Protein AF-A0A2V7KN68-F1 (afdb_monomer_lite)

Secondary structure (DSSP, 8-state):
--PPPPHHHHHHHHHHHHHGGGHHHHHHHHHHHHSSHHHHHHHHHHHHHHHHHHGGGS-TTS-HHHHHHHHHHHHHHHHHHHHHHS-----GGGS-TTTTGGG---------S--

pLDDT: mean 83.08, std 17.88, range [44.34, 98.75]

Radius of gyration: 25.9 Å; chains: 1; bounding box: 58×59×70 Å

Sequence (115 aa):
MTTPQTPVDEKRVSFEREALVHLDVLYRVALRLTGNPSDADDLVQETMLKAYRAWDQYEKGTNAKAWLLTILRHAFINEYRRRTRHPETVDVDAIEPYAVFSEVQDEDPQGAFFD

Foldseek 3Di:
DDDPDDPVRVLVVLCCVQPVVCLVVQLVVLCVLPVDNVSSVVLSVQLSVVCSVCVVVDDPPPDNNVVSVVSSVVSSVVVVVVCVVCPPDPDPVPPDPCVVVVVPPPDPPDPDPDD

Structure (mmCIF, N/CA/C/O backbone):
data_AF-A0A2V7KN68-F1
#
_entry.id   AF-A0A2V7KN68-F1
#
loop_
_atom_site.group_PDB
_atom_site.id
_atom_site.type_symbol
_atom_site.label_atom_id
_atom_site.label_alt_id
_atom_site.label_comp_id
_atom_site.label_asym_id
_atom_site.label_entity_id
_atom_site.label_seq_id
_atom_site.pdbx_PDB_ins_code
_atom_site.Cartn_x
_atom_site.Cartn_y
_atom_site.Cartn_z
_atom_site.occupancy
_atom_site.B_iso_or_equiv
_atom_site.auth_seq_id
_atom_site.auth_comp_id
_atom_site.auth_asym_id
_atom_site.auth_atom_id
_atom_site.pdbx_PDB_model_num
ATOM 1 N N . MET A 1 1 ? -31.114 -7.386 19.425 1.00 44.34 1 MET A N 1
ATOM 2 C CA . MET A 1 1 ? -29.994 -8.211 19.922 1.00 44.34 1 MET A CA 1
ATOM 3 C C . MET A 1 1 ? -28.771 -7.822 19.112 1.00 44.34 1 MET A C 1
ATOM 5 O O . MET A 1 1 ? -28.772 -8.067 17.916 1.00 44.34 1 MET A O 1
ATOM 9 N N . THR A 1 2 ? -27.803 -7.134 19.717 1.00 57.44 2 THR A N 1
ATOM 10 C CA . THR A 1 2 ? -26.529 -6.796 19.064 1.00 57.44 2 THR A CA 1
ATOM 11 C C . THR A 1 2 ? -25.547 -7.901 19.419 1.00 57.44 2 THR A C 1
ATOM 13 O O . THR A 1 2 ? -25.234 -8.078 20.595 1.00 57.44 2 THR A O 1
ATOM 16 N N . THR A 1 3 ? -25.130 -8.697 18.439 1.00 56.56 3 THR A N 1
ATOM 17 C CA . THR A 1 3 ? -24.074 -9.698 18.626 1.00 56.56 3 THR A CA 1
ATOM 18 C C . THR A 1 3 ? -22.787 -8.974 19.036 1.00 56.56 3 THR A C 1
ATOM 20 O O . THR A 1 3 ? -22.465 -7.966 18.405 1.00 56.56 3 THR A O 1
ATOM 23 N N . PRO A 1 4 ? -22.052 -9.422 20.070 1.00 62.12 4 PRO A N 1
ATOM 24 C CA . PRO A 1 4 ? -20.751 -8.844 20.380 1.00 62.12 4 PRO A CA 1
ATOM 25 C C . PRO A 1 4 ? -19.816 -9.080 19.190 1.00 62.12 4 PRO A C 1
ATOM 27 O O . PRO A 1 4 ? -19.563 -10.222 18.806 1.00 62.12 4 PRO A O 1
ATOM 30 N N . GLN A 1 5 ? -19.359 -7.995 18.571 1.00 63.28 5 GLN A N 1
ATOM 31 C CA . GLN A 1 5 ? -18.392 -8.050 17.486 1.00 63.28 5 GLN A CA 1
ATOM 32 C C . GLN A 1 5 ? -17.012 -8.354 18.094 1.00 63.28 5 GLN A C 1
ATOM 34 O O . GLN A 1 5 ? -16.636 -7.771 19.110 1.00 63.28 5 GLN A O 1
ATOM 39 N N . THR A 1 6 ? -16.265 -9.302 17.529 1.00 75.38 6 THR A N 1
ATOM 40 C CA . THR A 1 6 ? -14.939 -9.658 18.064 1.00 75.38 6 THR A CA 1
ATOM 41 C C . THR A 1 6 ? -13.947 -8.535 17.718 1.00 75.38 6 THR A C 1
ATOM 43 O O . THR A 1 6 ? -14.084 -7.950 16.644 1.00 75.38 6 THR A O 1
ATOM 46 N N . PRO A 1 7 ? -12.903 -8.236 18.521 1.00 75.62 7 PRO A N 1
ATOM 47 C CA . PRO A 1 7 ? -11.958 -7.147 18.214 1.00 75.62 7 PRO A CA 1
ATOM 48 C C . PRO A 1 7 ? -11.329 -7.212 16.807 1.00 75.62 7 PRO A C 1
ATOM 50 O O . PRO A 1 7 ? -11.032 -6.188 16.194 1.00 75.62 7 PRO A O 1
ATOM 53 N N . VAL A 1 8 ? -11.166 -8.422 16.259 1.00 77.25 8 VAL A N 1
ATOM 54 C CA . VAL A 1 8 ? -10.692 -8.650 14.882 1.00 77.25 8 VAL A CA 1
ATOM 55 C C . VAL A 1 8 ? -11.662 -8.085 13.841 1.00 77.25 8 VAL A C 1
ATOM 57 O O . VAL A 1 8 ? -11.230 -7.489 12.856 1.00 77.25 8 VAL A O 1
ATOM 60 N N . ASP A 1 9 ? -12.964 -8.233 14.054 1.00 87.19 9 ASP A N 1
ATOM 61 C CA . ASP A 1 9 ? -13.991 -7.757 13.130 1.00 87.19 9 ASP A CA 1
ATOM 62 C C . ASP A 1 9 ? -14.054 -6.222 13.123 1.00 87.19 9 ASP A C 1
ATOM 64 O O . ASP A 1 9 ? -14.170 -5.611 12.064 1.00 87.19 9 ASP A O 1
ATOM 68 N N . GLU A 1 10 ? -13.893 -5.574 14.281 1.00 89.38 10 GLU A N 1
ATOM 69 C CA . GLU A 1 10 ? -13.856 -4.107 14.380 1.00 89.38 10 GLU A CA 1
ATOM 70 C C . GLU A 1 10 ? -12.627 -3.513 13.676 1.00 89.38 10 GLU A C 1
ATOM 72 O O . GLU A 1 10 ? -12.715 -2.498 12.968 1.00 89.38 10 GLU A O 1
ATOM 77 N N . LYS A 1 11 ? -11.468 -4.170 13.830 1.00 91.81 11 LYS A N 1
ATOM 78 C CA . LYS A 1 11 ? -10.242 -3.815 13.108 1.00 91.81 11 LYS A CA 1
ATOM 79 C C . LYS A 1 11 ? -10.473 -3.868 11.600 1.00 91.81 11 LYS A C 1
ATOM 81 O O . LYS A 1 11 ? -10.175 -2.895 10.909 1.00 91.81 11 LYS A O 1
ATOM 86 N N . ARG A 1 12 ? -11.050 -4.968 11.105 1.00 94.50 12 ARG A N 1
ATOM 87 C CA . ARG A 1 12 ? -11.369 -5.158 9.682 1.00 94.50 12 ARG A CA 1
ATOM 88 C C . ARG A 1 12 ? -12.308 -4.086 9.159 1.00 94.50 12 ARG A C 1
ATOM 90 O O . ARG A 1 12 ? -11.952 -3.400 8.210 1.00 94.50 12 ARG A O 1
ATOM 97 N N . VAL A 1 13 ? -13.451 -3.887 9.811 1.00 94.50 13 VAL A N 1
ATOM 98 C CA . VAL A 1 13 ? -14.463 -2.916 9.368 1.00 94.50 13 VAL A CA 1
ATOM 99 C C . VAL A 1 13 ? -13.892 -1.496 9.323 1.00 94.50 13 VAL A C 1
ATOM 101 O O . VAL A 1 13 ? -14.127 -0.765 8.362 1.00 94.50 13 VAL A O 1
ATOM 104 N N . SER A 1 14 ? -13.115 -1.095 10.336 1.00 93.69 14 SER A N 1
ATOM 105 C CA . SER A 1 14 ? -12.495 0.237 10.344 1.00 93.69 14 SER A CA 1
ATOM 106 C C . SER A 1 14 ? -11.419 0.400 9.267 1.00 93.69 14 SER A C 1
ATOM 108 O O . SER A 1 14 ? -11.406 1.424 8.586 1.00 93.69 14 SER A O 1
ATOM 110 N N . PHE A 1 15 ? -10.571 -0.613 9.059 1.00 95.75 15 PHE A N 1
ATOM 111 C CA . PHE A 1 15 ? -9.583 -0.615 7.980 1.00 95.75 15 PHE A CA 1
ATOM 112 C C . PHE A 1 15 ? -10.247 -0.529 6.608 1.00 95.75 15 PHE A C 1
ATOM 114 O O . PHE A 1 15 ? -9.875 0.310 5.794 1.00 95.75 15 PHE A O 1
ATOM 121 N N . GLU A 1 16 ? -11.253 -1.366 6.351 1.00 95.38 16 GLU A N 1
ATOM 122 C CA . GLU A 1 16 ? -11.947 -1.404 5.066 1.00 95.38 16 GLU A CA 1
ATOM 123 C C . GLU A 1 16 ? -12.571 -0.043 4.734 1.00 95.38 16 GLU A C 1
ATOM 125 O O . GLU A 1 16 ? -12.414 0.464 3.622 1.00 95.38 16 GLU A O 1
ATOM 130 N N . ARG A 1 17 ? -13.204 0.597 5.722 1.00 94.69 17 ARG A N 1
ATOM 131 C CA . ARG A 1 17 ? -13.879 1.885 5.547 1.00 94.69 17 ARG A CA 1
ATOM 132 C C . ARG A 1 17 ? -12.925 3.045 5.242 1.00 94.69 17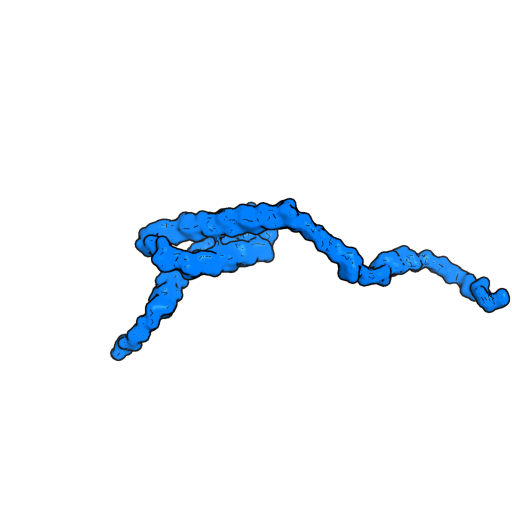 ARG A C 1
ATOM 134 O O . ARG A 1 17 ? -13.284 3.916 4.453 1.00 94.69 17 ARG A O 1
ATOM 141 N N . GLU A 1 18 ? -11.75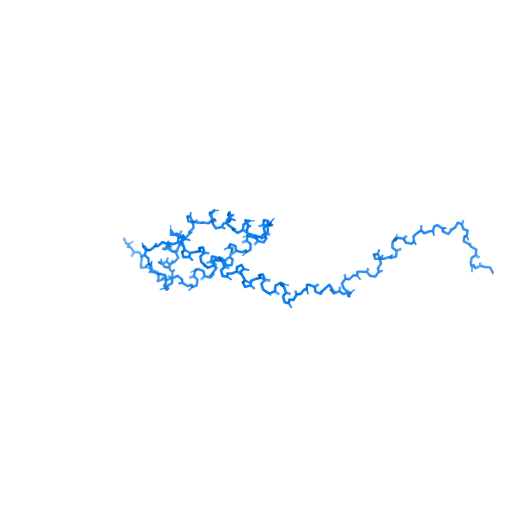0 3.084 5.866 1.00 95.69 18 GLU A N 1
ATOM 142 C CA . GLU A 1 18 ? -10.804 4.202 5.718 1.00 95.69 18 GLU A CA 1
ATOM 143 C C . GLU A 1 18 ? -9.720 3.955 4.661 1.00 95.69 18 GLU A C 1
ATOM 145 O O . GLU A 1 18 ? -9.293 4.893 3.989 1.00 95.69 18 GLU A O 1
ATOM 150 N N . ALA A 1 19 ? -9.270 2.714 4.477 1.00 96.25 19 ALA A N 1
ATOM 151 C CA . ALA A 1 19 ? -8.159 2.408 3.582 1.00 96.25 19 ALA A CA 1
ATOM 152 C C . ALA A 1 19 ? -8.612 2.087 2.150 1.00 96.25 19 ALA A C 1
ATOM 154 O O . ALA A 1 19 ? -7.973 2.541 1.198 1.00 96.25 19 ALA A O 1
ATOM 155 N N . LEU A 1 20 ? -9.715 1.344 1.960 1.00 96.38 20 LEU A N 1
ATOM 156 C CA . LEU A 1 20 ? -10.103 0.873 0.618 1.00 96.38 20 LEU A CA 1
ATOM 157 C C . LEU A 1 20 ? -10.506 2.009 -0.322 1.00 96.38 20 LEU A C 1
ATOM 159 O O . LEU A 1 20 ? -10.260 1.923 -1.524 1.00 96.38 20 LEU A O 1
ATOM 163 N N . VAL A 1 21 ? -11.030 3.115 0.213 1.00 97.31 21 VAL A N 1
ATOM 164 C CA . VAL A 1 21 ? -11.346 4.325 -0.570 1.00 97.31 21 VAL A CA 1
ATOM 165 C C . VAL A 1 21 ? -10.112 4.938 -1.246 1.00 97.31 21 VAL A C 1
ATOM 167 O O . VAL A 1 21 ? -10.236 5.791 -2.125 1.00 97.31 21 VAL A O 1
ATOM 170 N N . HIS A 1 22 ? -8.907 4.521 -0.848 1.00 98.00 22 HIS A N 1
ATOM 171 C CA . HIS A 1 22 ? -7.645 4.978 -1.412 1.00 98.00 22 HIS A CA 1
ATOM 172 C C . HIS A 1 22 ? -6.986 3.973 -2.370 1.00 98.00 22 HIS A C 1
ATOM 174 O O . HIS A 1 22 ? -5.947 4.305 -2.939 1.00 98.00 22 HIS A O 1
ATOM 180 N N . LEU A 1 23 ? -7.578 2.800 -2.623 1.00 97.81 23 LEU A N 1
ATOM 181 C CA . LEU A 1 23 ? -6.996 1.787 -3.518 1.00 97.81 23 LEU A CA 1
ATOM 182 C C . LEU A 1 23 ? -6.663 2.336 -4.909 1.00 97.81 23 LEU A C 1
ATOM 184 O O . LEU A 1 23 ? -5.542 2.196 -5.381 1.00 97.81 23 LEU A O 1
ATOM 188 N N . ASP A 1 24 ? -7.605 3.035 -5.532 1.00 98.31 24 ASP A N 1
ATOM 189 C CA . ASP A 1 24 ? -7.443 3.583 -6.881 1.00 98.31 24 ASP A CA 1
ATOM 190 C C . ASP A 1 24 ? -6.323 4.646 -6.961 1.00 98.31 24 ASP A C 1
ATOM 192 O O . ASP A 1 24 ? -5.539 4.694 -7.913 1.00 98.31 24 ASP A O 1
ATOM 196 N N . VAL A 1 25 ? -6.159 5.477 -5.921 1.00 98.44 25 VAL A N 1
ATOM 197 C CA . VAL A 1 25 ? -5.032 6.424 -5.884 1.00 98.44 25 VAL A CA 1
ATOM 198 C C . VAL A 1 25 ? -3.700 5.733 -5.602 1.00 98.44 25 VAL A C 1
ATOM 200 O O . VAL A 1 25 ? -2.695 6.144 -6.180 1.00 98.44 25 VAL A O 1
ATOM 203 N N . LEU A 1 26 ? -3.681 4.689 -4.769 1.00 98.69 26 LEU A N 1
ATOM 204 C CA . LEU A 1 26 ? -2.485 3.877 -4.546 1.00 98.69 26 LEU A CA 1
ATOM 205 C C . LEU A 1 26 ? -2.057 3.188 -5.841 1.00 98.69 26 LEU A C 1
ATOM 207 O O . LEU A 1 26 ? -0.891 3.298 -6.205 1.00 98.69 26 LEU A O 1
ATOM 211 N N . TYR A 1 27 ? -2.997 2.598 -6.579 1.00 98.75 27 TYR A N 1
ATOM 212 C CA . TYR A 1 27 ? -2.736 1.961 -7.867 1.00 98.75 27 TYR A CA 1
ATOM 213 C C . TYR A 1 27 ? -2.169 2.936 -8.896 1.00 98.75 27 TYR A C 1
ATOM 215 O O . TYR A 1 27 ? -1.115 2.680 -9.472 1.00 98.75 27 TYR A O 1
ATOM 223 N N . ARG A 1 28 ? -2.774 4.119 -9.071 1.00 98.69 28 ARG A N 1
ATOM 224 C CA . ARG A 1 28 ? -2.217 5.141 -9.976 1.00 98.69 28 ARG A CA 1
ATOM 225 C C . ARG A 1 28 ? -0.801 5.573 -9.606 1.00 98.69 28 ARG A C 1
ATOM 227 O O . ARG A 1 28 ? -0.007 5.880 -10.493 1.00 98.69 28 ARG A O 1
ATOM 234 N N . VAL A 1 29 ? -0.495 5.678 -8.313 1.00 98.69 29 VAL A N 1
ATOM 235 C CA . VAL A 1 29 ? 0.856 6.032 -7.859 1.00 98.69 29 VAL A CA 1
ATOM 236 C C . VAL A 1 29 ? 1.817 4.869 -8.085 1.00 98.69 29 VAL A C 1
ATOM 238 O O . VAL A 1 29 ? 2.903 5.107 -8.604 1.00 98.69 29 VAL A O 1
ATOM 241 N N . ALA A 1 30 ? 1.416 3.639 -7.766 1.00 98.50 30 ALA A N 1
ATOM 242 C CA . ALA A 1 30 ? 2.195 2.435 -8.028 1.00 98.50 30 ALA A CA 1
ATOM 243 C C . ALA A 1 30 ? 2.532 2.310 -9.517 1.00 98.50 30 ALA A C 1
ATOM 245 O O . ALA A 1 30 ? 3.702 2.204 -9.858 1.00 98.50 30 ALA A O 1
ATOM 246 N N . LEU A 1 31 ? 1.547 2.478 -10.402 1.00 98.56 31 LEU A N 1
ATOM 247 C CA . LEU A 1 31 ? 1.738 2.413 -11.851 1.00 98.56 31 LEU A CA 1
ATOM 248 C C . LEU A 1 31 ? 2.745 3.451 -12.365 1.00 98.56 31 LEU A C 1
ATOM 250 O O . LEU A 1 31 ? 3.540 3.158 -13.252 1.00 98.56 31 LEU A O 1
ATOM 254 N N . ARG A 1 32 ? 2.757 4.660 -11.789 1.00 98.31 32 ARG A N 1
ATOM 255 C CA . ARG A 1 32 ? 3.762 5.686 -12.119 1.00 98.31 32 ARG A CA 1
ATOM 256 C C . ARG A 1 32 ? 5.165 5.332 -11.627 1.00 98.31 32 ARG A C 1
ATOM 258 O O . ARG A 1 32 ? 6.129 5.810 -12.211 1.00 98.31 32 ARG A O 1
ATOM 265 N N . LEU A 1 33 ? 5.279 4.574 -10.538 1.00 96.88 33 LEU A N 1
ATOM 266 C CA . LEU A 1 33 ? 6.562 4.157 -9.970 1.00 96.88 33 LEU A CA 1
ATOM 267 C C . LEU A 1 33 ? 7.136 2.935 -10.689 1.00 96.88 33 LEU A C 1
ATOM 269 O O . LEU A 1 33 ? 8.343 2.877 -10.901 1.00 96.88 33 LEU A O 1
ATOM 273 N N . THR A 1 34 ? 6.289 1.969 -11.044 1.00 96.25 34 THR A N 1
ATOM 274 C CA . THR A 1 34 ? 6.708 0.689 -11.629 1.00 96.25 34 THR A CA 1
ATOM 275 C C . THR A 1 34 ? 6.747 0.721 -13.153 1.00 96.25 34 THR A C 1
ATOM 277 O O . THR A 1 34 ? 7.535 0.003 -13.754 1.00 96.25 34 THR A O 1
ATOM 280 N N . GLY A 1 35 ? 5.890 1.520 -13.798 1.00 96.88 35 GLY A N 1
ATOM 281 C CA . GLY A 1 35 ? 5.723 1.523 -15.256 1.00 96.88 35 GLY A CA 1
ATOM 282 C C . GLY A 1 35 ? 5.084 0.248 -15.825 1.00 96.88 35 GLY A C 1
ATOM 283 O O . GLY A 1 35 ? 4.845 0.177 -17.028 1.00 96.88 35 GLY A O 1
ATOM 284 N N . ASN A 1 36 ? 4.776 -0.738 -14.979 1.00 95.94 36 ASN A N 1
ATOM 285 C CA . ASN A 1 36 ? 4.204 -2.029 -15.345 1.00 95.94 36 ASN A CA 1
ATOM 286 C C . ASN A 1 36 ? 2.944 -2.305 -14.491 1.00 95.94 36 ASN A C 1
ATOM 288 O O . ASN A 1 36 ? 3.021 -2.178 -13.264 1.00 95.94 36 ASN A O 1
ATOM 292 N N . PRO A 1 37 ? 1.799 -2.677 -15.103 1.00 97.94 37 PRO A N 1
ATOM 293 C CA . PRO A 1 37 ? 0.558 -2.955 -14.374 1.00 97.94 37 PRO A CA 1
ATOM 294 C C . PRO A 1 37 ? 0.650 -4.097 -13.356 1.00 97.94 37 PRO A C 1
ATOM 296 O O . PRO A 1 37 ? 0.145 -3.939 -12.251 1.00 97.94 37 PRO A O 1
ATOM 299 N N . SER A 1 38 ? 1.329 -5.198 -13.692 1.00 97.38 38 SER A N 1
ATOM 300 C CA . SER A 1 38 ? 1.496 -6.351 -12.794 1.00 97.38 38 SER A CA 1
ATOM 301 C C . SER A 1 38 ? 2.307 -5.969 -11.559 1.00 97.38 38 SER A C 1
ATOM 303 O O . SER A 1 38 ? 1.868 -6.183 -10.434 1.00 97.38 38 SER A O 1
ATOM 305 N N . ASP A 1 39 ? 3.447 -5.300 -11.758 1.00 96.56 39 ASP A N 1
ATOM 306 C CA . ASP A 1 39 ? 4.261 -4.799 -10.643 1.00 96.56 39 ASP A CA 1
ATOM 307 C C . ASP A 1 39 ? 3.490 -3.774 -9.791 1.00 96.56 39 ASP A C 1
ATOM 309 O O . ASP A 1 39 ? 3.717 -3.655 -8.585 1.00 96.56 39 ASP A O 1
ATOM 313 N N . ALA A 1 40 ? 2.591 -2.997 -10.408 1.00 98.12 40 ALA A N 1
ATOM 314 C CA . ALA A 1 40 ? 1.755 -2.044 -9.688 1.00 98.12 40 ALA A CA 1
ATOM 315 C C . ALA A 1 40 ? 0.725 -2.752 -8.797 1.00 98.12 40 ALA A C 1
ATOM 317 O O . ALA A 1 40 ? 0.563 -2.355 -7.641 1.00 98.12 40 ALA A O 1
ATOM 318 N N . ASP A 1 41 ? 0.063 -3.792 -9.309 1.00 98.44 41 ASP A N 1
ATOM 319 C CA . ASP A 1 41 ? -0.873 -4.616 -8.540 1.00 98.44 41 ASP A CA 1
ATOM 320 C C . ASP A 1 41 ? -0.176 -5.274 -7.345 1.00 98.44 41 ASP A C 1
ATOM 322 O O . ASP A 1 41 ? -0.673 -5.186 -6.218 1.00 98.44 41 ASP A O 1
ATOM 326 N N . ASP A 1 42 ? 1.004 -5.855 -7.557 1.00 97.62 42 ASP A N 1
ATOM 327 C CA . ASP A 1 42 ? 1.794 -6.482 -6.492 1.00 97.62 42 ASP A CA 1
ATOM 328 C C . ASP A 1 42 ? 2.211 -5.468 -5.421 1.00 97.62 42 ASP A C 1
ATOM 330 O O . ASP A 1 42 ? 2.059 -5.702 -4.216 1.00 97.62 42 ASP A O 1
ATOM 334 N N . LEU A 1 43 ? 2.676 -4.288 -5.841 1.00 98.25 43 LEU A N 1
ATOM 335 C CA . LEU A 1 43 ? 3.056 -3.218 -4.923 1.00 98.25 43 LEU A CA 1
ATOM 336 C C . LEU A 1 43 ? 1.864 -2.723 -4.088 1.00 98.25 43 LEU A C 1
ATOM 338 O O . LEU A 1 43 ? 2.014 -2.458 -2.888 1.00 98.25 43 LEU A O 1
ATOM 342 N N . VAL A 1 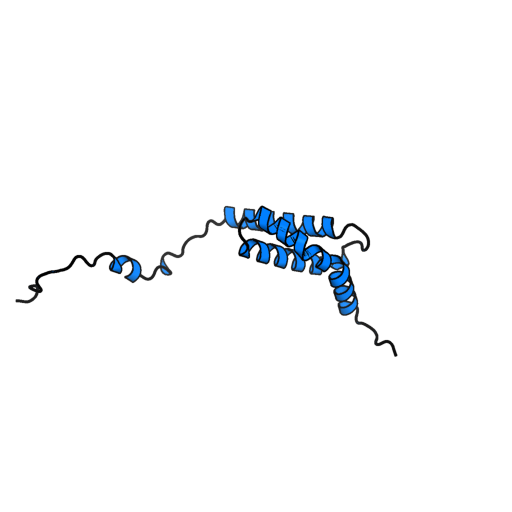44 ? 0.678 -2.588 -4.689 1.00 98.56 44 VAL A N 1
ATOM 343 C CA . VAL A 1 44 ? -0.546 -2.203 -3.968 1.00 98.56 44 VAL A CA 1
ATOM 344 C C . VAL A 1 44 ? -0.953 -3.286 -2.974 1.00 98.56 44 VAL A C 1
ATOM 346 O O . VAL A 1 44 ? -1.232 -2.961 -1.818 1.00 98.56 44 VAL A O 1
ATOM 349 N N . GLN A 1 45 ? -0.941 -4.557 -3.373 1.00 97.94 45 GLN A N 1
ATOM 350 C CA . GLN A 1 45 ? -1.272 -5.674 -2.485 1.00 97.94 45 GLN A CA 1
ATOM 351 C C . GLN A 1 45 ? -0.345 -5.723 -1.266 1.00 97.94 45 GLN A C 1
ATOM 353 O O . GLN A 1 45 ? -0.815 -5.740 -0.124 1.00 97.94 45 GLN A O 1
ATOM 358 N N . GLU A 1 46 ? 0.968 -5.647 -1.486 1.00 98.19 46 GLU A N 1
ATOM 359 C CA . GLU A 1 46 ? 1.965 -5.622 -0.414 1.00 98.19 46 GLU A CA 1
ATOM 360 C C . GLU A 1 46 ? 1.783 -4.402 0.507 1.00 98.19 46 GLU A C 1
ATOM 362 O O . GLU A 1 46 ? 1.908 -4.501 1.733 1.00 98.19 46 GLU A O 1
ATOM 367 N N . THR A 1 47 ? 1.432 -3.245 -0.063 1.00 98.44 47 THR A N 1
ATOM 368 C CA . THR A 1 47 ? 1.114 -2.031 0.704 1.00 98.44 47 THR A CA 1
ATOM 369 C C . THR A 1 47 ? -0.085 -2.259 1.619 1.00 98.44 47 THR A C 1
ATOM 371 O O . THR A 1 47 ? -0.011 -1.950 2.809 1.00 98.44 47 THR A O 1
ATOM 374 N N . MET A 1 48 ? -1.176 -2.817 1.092 1.00 98.31 48 MET A N 1
ATOM 375 C CA . MET A 1 48 ? -2.396 -3.065 1.861 1.00 98.31 48 MET A CA 1
ATOM 376 C C . MET A 1 48 ? -2.174 -4.107 2.958 1.00 98.31 48 MET A C 1
ATOM 378 O O . MET A 1 48 ? -2.660 -3.926 4.075 1.00 98.31 48 MET A O 1
ATOM 382 N N . LEU A 1 49 ? -1.376 -5.144 2.693 1.00 98.19 49 LEU A N 1
ATOM 383 C CA . LEU A 1 49 ? -1.002 -6.145 3.691 1.00 98.19 49 LEU A CA 1
ATOM 384 C C . LEU A 1 49 ? -0.197 -5.527 4.844 1.00 98.19 49 LEU A C 1
ATOM 386 O O . LEU A 1 49 ? -0.495 -5.766 6.018 1.00 98.19 49 LEU A O 1
ATOM 390 N N . LYS A 1 50 ? 0.810 -4.705 4.525 1.00 98.06 50 LYS A N 1
ATOM 391 C CA . LYS A 1 50 ? 1.600 -3.968 5.524 1.00 98.06 50 LYS A CA 1
ATOM 392 C C . LYS A 1 50 ? 0.740 -2.991 6.319 1.00 98.06 50 LYS A C 1
ATOM 394 O O . LYS A 1 50 ? 0.852 -2.950 7.543 1.00 98.06 50 LYS A O 1
ATOM 399 N N . ALA A 1 51 ? -0.136 -2.253 5.644 1.00 97.81 51 ALA A N 1
ATOM 400 C CA . ALA A 1 51 ? -1.055 -1.320 6.279 1.00 97.81 51 ALA A CA 1
ATOM 401 C C . ALA A 1 51 ? -2.003 -2.039 7.246 1.00 97.81 51 ALA A C 1
ATOM 403 O O . ALA A 1 51 ? -2.124 -1.630 8.394 1.00 97.81 51 ALA A O 1
ATOM 404 N N . TYR A 1 52 ? -2.604 -3.158 6.837 1.00 97.50 52 TYR A N 1
ATOM 405 C CA . TYR A 1 52 ? -3.498 -3.930 7.698 1.00 97.50 52 TYR A CA 1
ATOM 406 C C . TYR A 1 52 ? -2.784 -4.475 8.949 1.00 97.50 52 TYR A C 1
ATOM 408 O O . TYR A 1 52 ? -3.318 -4.421 10.062 1.00 97.50 52 TYR A O 1
ATOM 416 N N . ARG A 1 53 ? -1.538 -4.950 8.798 1.00 96.62 53 ARG A N 1
ATOM 417 C CA . ARG A 1 53 ? -0.696 -5.385 9.927 1.00 96.62 53 ARG A CA 1
ATOM 418 C C . ARG A 1 53 ? -0.387 -4.235 10.889 1.00 96.62 53 ARG A C 1
ATOM 420 O O . ARG A 1 53 ? -0.478 -4.431 12.095 1.00 96.62 53 ARG A O 1
ATOM 427 N N . ALA A 1 54 ? -0.080 -3.051 10.362 1.00 96.31 54 ALA A N 1
ATOM 428 C CA . ALA A 1 54 ? 0.252 -1.857 11.141 1.00 96.31 54 ALA A CA 1
ATOM 429 C C . ALA A 1 54 ? -0.970 -1.031 11.588 1.00 96.31 54 ALA A C 1
ATOM 431 O O . ALA A 1 54 ? -0.801 -0.001 12.234 1.00 96.31 54 ALA A O 1
ATOM 432 N N . TRP A 1 55 ? -2.195 -1.458 11.264 1.00 95.69 55 TRP A N 1
ATOM 433 C CA . TRP A 1 55 ? -3.402 -0.647 11.455 1.00 95.69 55 TRP A CA 1
ATOM 434 C C . TRP A 1 55 ? -3.673 -0.267 12.914 1.00 95.69 55 TRP A C 1
ATOM 436 O O . TRP A 1 55 ? -4.175 0.817 13.177 1.00 95.69 55 TRP A O 1
ATOM 446 N N . ASP A 1 56 ? -3.277 -1.104 13.873 1.00 93.44 56 ASP A N 1
ATOM 447 C CA . ASP A 1 56 ? -3.466 -0.800 15.300 1.00 93.44 56 ASP A CA 1
ATOM 448 C C . ASP A 1 56 ? -2.534 0.325 15.794 1.00 93.44 56 ASP A C 1
ATOM 450 O O . ASP A 1 56 ? -2.761 0.895 16.856 1.00 93.44 56 ASP A O 1
ATOM 454 N N . GLN A 1 57 ? -1.488 0.654 15.027 1.00 91.88 57 GLN A N 1
ATOM 455 C CA . GLN A 1 57 ? -0.567 1.767 15.292 1.00 91.88 57 GLN A CA 1
ATOM 456 C C . GLN A 1 57 ? -0.966 3.047 14.547 1.00 91.88 57 GLN A C 1
ATOM 458 O O . GLN A 1 57 ? -0.376 4.102 14.771 1.00 91.88 57 GLN A O 1
ATOM 463 N N . TYR A 1 58 ? -1.928 2.957 13.628 1.00 93.50 58 TYR A N 1
ATOM 464 C CA . TYR A 1 58 ? -2.431 4.104 12.895 1.00 93.50 58 TYR A CA 1
ATOM 465 C C . TYR A 1 58 ? -3.406 4.897 13.768 1.00 93.50 58 TYR A C 1
ATOM 467 O O . TYR A 1 58 ? -4.385 4.364 14.294 1.00 93.50 58 TYR A O 1
ATOM 475 N N . GLU A 1 59 ? -3.152 6.195 13.907 1.00 89.38 59 GLU A N 1
ATOM 476 C CA . GLU A 1 59 ? -4.057 7.092 14.615 1.00 89.38 59 GLU A CA 1
ATOM 477 C C . GLU A 1 59 ? -5.259 7.434 13.722 1.00 89.38 59 GLU A C 1
ATOM 479 O O . GLU A 1 59 ? -5.143 8.174 12.738 1.00 89.38 59 GLU A O 1
ATOM 484 N N . LYS A 1 60 ? -6.421 6.859 14.058 1.00 82.75 60 LYS A N 1
ATOM 485 C CA . LYS A 1 60 ? -7.679 7.034 13.316 1.00 82.75 60 LYS A CA 1
ATOM 486 C C . LYS A 1 60 ? -8.084 8.505 13.242 1.00 82.75 60 LYS A C 1
ATOM 488 O O . LYS A 1 60 ? -7.955 9.245 14.213 1.00 82.75 60 LYS A O 1
ATOM 493 N N . GLY A 1 61 ? -8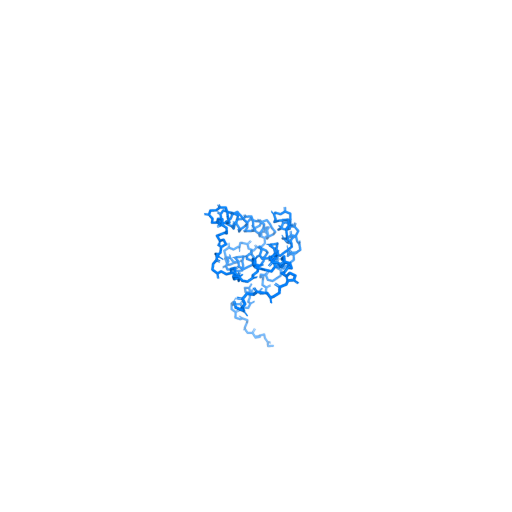.612 8.921 12.091 1.00 78.81 61 GLY A N 1
ATOM 494 C CA . GLY A 1 61 ? -9.005 10.314 11.846 1.00 78.81 61 GLY A CA 1
ATOM 495 C C . GLY A 1 61 ? -7.861 11.232 11.398 1.00 78.81 61 GLY A C 1
ATOM 496 O O . GLY A 1 61 ? -8.106 12.394 11.073 1.00 78.81 61 GLY A O 1
ATOM 497 N N . THR A 1 62 ? -6.627 10.725 11.316 1.00 90.31 62 THR A N 1
ATOM 498 C CA . THR A 1 62 ? -5.529 11.413 10.621 1.00 90.31 62 THR A CA 1
ATOM 499 C C . THR A 1 62 ? -5.600 11.169 9.104 1.00 90.31 62 THR A C 1
ATOM 501 O O . THR A 1 62 ? -6.552 10.594 8.578 1.00 90.31 62 THR A O 1
ATOM 504 N N . ASN A 1 63 ? -4.598 11.604 8.338 1.00 94.69 63 ASN A N 1
ATOM 505 C CA . ASN A 1 63 ? -4.611 11.467 6.881 1.00 94.69 63 ASN A CA 1
ATOM 506 C C . ASN A 1 63 ? -4.223 10.043 6.425 1.00 94.69 63 ASN A C 1
ATOM 508 O O . ASN A 1 63 ? -3.059 9.785 6.100 1.00 94.69 63 ASN A O 1
ATOM 512 N N . ALA A 1 64 ? -5.208 9.137 6.358 1.00 96.12 64 ALA A N 1
ATOM 513 C CA . ALA A 1 64 ? -5.032 7.750 5.908 1.00 96.12 64 ALA A CA 1
ATOM 514 C C . ALA A 1 64 ? -4.335 7.663 4.540 1.00 96.12 64 ALA A C 1
ATOM 516 O O . ALA A 1 64 ? -3.398 6.888 4.362 1.00 96.12 64 ALA A O 1
ATOM 517 N N . LYS A 1 65 ? -4.716 8.520 3.584 1.00 97.06 65 LYS A N 1
ATOM 518 C CA . LYS A 1 65 ? -4.081 8.586 2.259 1.00 97.06 65 LYS A CA 1
ATOM 519 C C . LYS A 1 65 ? -2.575 8.846 2.347 1.00 97.06 65 LYS A C 1
ATOM 521 O O . LYS A 1 65 ? -1.800 8.165 1.680 1.00 97.06 65 LYS A O 1
ATOM 526 N N . ALA A 1 66 ? -2.148 9.834 3.132 1.00 97.44 66 ALA A N 1
ATOM 527 C CA . ALA A 1 66 ? -0.730 10.169 3.280 1.00 97.44 66 ALA A CA 1
ATOM 528 C C . ALA A 1 66 ? 0.055 9.044 3.975 1.00 97.44 66 ALA A C 1
ATOM 530 O O . ALA A 1 66 ? 1.172 8.716 3.562 1.00 97.44 66 ALA A O 1
ATOM 531 N N . TRP A 1 67 ? -0.552 8.417 4.982 1.00 97.88 67 TRP A N 1
ATOM 532 C CA . TRP A 1 67 ? 0.027 7.272 5.678 1.00 97.88 67 TRP A CA 1
ATOM 533 C C . TRP A 1 67 ? 0.211 6.067 4.740 1.00 97.88 67 TRP A C 1
ATOM 535 O O . TRP A 1 67 ? 1.319 5.544 4.616 1.00 97.88 67 TRP A O 1
ATOM 545 N N . LEU A 1 68 ? -0.818 5.702 3.969 1.00 98.31 68 LEU A N 1
ATOM 546 C CA . LEU A 1 68 ? -0.749 4.620 2.979 1.00 98.31 68 LEU A CA 1
ATOM 547 C C . LEU A 1 68 ? 0.283 4.902 1.876 1.00 98.31 68 LEU A C 1
ATOM 549 O O . LEU A 1 68 ? 1.054 4.017 1.509 1.00 98.31 68 LEU A O 1
ATOM 553 N N . LEU A 1 69 ? 0.361 6.142 1.377 1.00 98.31 69 LEU A N 1
ATOM 554 C CA . LEU A 1 69 ? 1.371 6.533 0.385 1.00 98.31 69 LEU A CA 1
ATOM 555 C C . LEU A 1 69 ? 2.803 6.447 0.934 1.00 98.31 69 LEU A C 1
ATOM 557 O O . LEU A 1 69 ? 3.732 6.188 0.168 1.00 98.31 69 LEU A O 1
ATOM 561 N N . THR A 1 70 ? 2.991 6.644 2.240 1.00 98.06 70 THR A N 1
ATOM 562 C CA . THR A 1 70 ? 4.286 6.435 2.902 1.00 98.06 70 THR A CA 1
ATOM 563 C C . THR A 1 70 ? 4.670 4.957 2.888 1.00 98.06 70 THR A C 1
ATOM 565 O O . THR A 1 70 ? 5.776 4.617 2.465 1.00 98.06 70 THR A O 1
ATOM 568 N N . ILE A 1 71 ? 3.744 4.071 3.272 1.00 98.19 71 ILE A N 1
ATOM 569 C CA . ILE A 1 71 ? 3.960 2.615 3.236 1.00 98.19 71 ILE A CA 1
ATOM 570 C C . ILE A 1 71 ? 4.291 2.159 1.811 1.00 98.19 71 ILE A C 1
ATOM 572 O O . ILE A 1 71 ? 5.273 1.441 1.618 1.00 98.19 71 ILE A O 1
ATOM 576 N N . LEU A 1 72 ? 3.533 2.629 0.817 1.00 98.62 72 LEU A N 1
ATOM 577 C CA . LEU A 1 72 ? 3.736 2.296 -0.593 1.00 98.62 72 LEU A CA 1
ATOM 578 C C . LEU A 1 72 ? 5.133 2.687 -1.082 1.00 98.62 72 LEU A C 1
ATOM 580 O O . LEU A 1 72 ? 5.829 1.878 -1.692 1.00 98.62 72 LEU A O 1
ATOM 584 N N . ARG A 1 73 ? 5.584 3.910 -0.777 1.00 98.19 73 ARG A N 1
ATOM 585 C CA . ARG A 1 73 ? 6.930 4.374 -1.153 1.00 98.19 73 ARG A CA 1
ATOM 586 C C . ARG A 1 73 ? 8.024 3.538 -0.495 1.00 98.19 73 ARG A C 1
ATOM 588 O O . ARG A 1 73 ? 8.999 3.195 -1.158 1.00 98.19 73 ARG A O 1
ATOM 595 N N . HIS A 1 74 ? 7.869 3.188 0.781 1.00 97.56 74 HIS A N 1
ATOM 596 C CA . HIS A 1 74 ? 8.824 2.318 1.469 1.00 97.56 74 HIS A CA 1
ATOM 597 C C . HIS A 1 74 ? 8.853 0.908 0.868 1.00 97.56 74 HIS A C 1
ATOM 599 O O . HIS A 1 74 ? 9.935 0.360 0.660 1.00 97.56 74 HIS A O 1
ATOM 605 N N . ALA A 1 75 ? 7.689 0.333 0.551 1.00 97.44 75 ALA A N 1
ATOM 606 C CA . ALA A 1 75 ? 7.596 -0.964 -0.111 1.00 97.44 75 ALA A CA 1
ATOM 607 C C . ALA A 1 75 ? 8.292 -0.944 -1.482 1.00 97.44 75 ALA A C 1
ATOM 609 O O . ALA A 1 75 ? 9.136 -1.800 -1.738 1.00 97.44 75 ALA A O 1
ATOM 610 N N . PHE A 1 76 ? 8.037 0.085 -2.297 1.00 97.31 76 PHE A N 1
ATOM 611 C CA . PHE A 1 76 ? 8.678 0.265 -3.600 1.00 97.31 76 PHE A CA 1
ATOM 612 C C . PHE A 1 76 ? 10.204 0.381 -3.498 1.00 97.31 76 PHE A C 1
ATOM 614 O O . PHE A 1 76 ? 10.922 -0.323 -4.198 1.00 97.31 76 PHE A O 1
ATOM 621 N N . ILE A 1 77 ? 10.720 1.230 -2.601 1.00 95.44 77 ILE A N 1
ATOM 622 C CA . ILE A 1 77 ? 12.171 1.416 -2.429 1.00 95.44 77 ILE A CA 1
ATOM 623 C C . ILE A 1 77 ? 12.847 0.109 -2.004 1.00 95.44 77 ILE A C 1
ATOM 625 O O . ILE A 1 77 ? 13.946 -0.198 -2.472 1.00 95.44 77 ILE A O 1
ATOM 629 N N . ASN A 1 78 ? 12.212 -0.655 -1.114 1.00 92.12 78 ASN A N 1
ATOM 630 C CA . ASN A 1 78 ? 12.748 -1.933 -0.657 1.00 92.12 78 ASN A CA 1
ATOM 631 C C . ASN A 1 78 ? 12.803 -2.959 -1.793 1.00 92.12 78 ASN A C 1
ATOM 633 O O . ASN A 1 78 ? 13.834 -3.610 -1.962 1.00 92.12 78 ASN A O 1
ATOM 637 N N . GLU A 1 79 ? 11.742 -3.056 -2.594 1.00 90.25 79 GLU A N 1
ATOM 638 C CA . GLU A 1 79 ? 11.693 -3.960 -3.744 1.00 90.25 79 GLU A CA 1
ATOM 639 C C . GLU A 1 79 ? 12.698 -3.553 -4.828 1.00 90.25 79 GLU A C 1
ATOM 641 O O . GLU A 1 79 ? 13.486 -4.378 -5.288 1.00 90.25 79 GLU A O 1
ATOM 646 N N . TYR A 1 80 ? 12.775 -2.260 -5.152 1.00 89.12 80 TYR A N 1
ATOM 647 C CA . TYR A 1 80 ? 13.755 -1.726 -6.096 1.00 89.12 80 TYR A CA 1
ATOM 648 C C . TYR A 1 80 ? 15.192 -2.066 -5.672 1.00 89.12 80 TYR A C 1
ATOM 650 O O . TYR A 1 80 ? 15.965 -2.610 -6.456 1.00 89.12 80 TYR A O 1
ATOM 658 N N . ARG A 1 81 ? 15.547 -1.834 -4.398 1.00 84.19 81 ARG A N 1
ATOM 659 C CA . ARG A 1 81 ? 16.877 -2.182 -3.862 1.00 84.19 81 ARG A CA 1
ATOM 660 C C . ARG A 1 81 ? 17.162 -3.680 -3.926 1.00 84.19 81 ARG A C 1
ATOM 662 O O . ARG A 1 81 ? 18.313 -4.053 -4.149 1.00 84.19 81 ARG A O 1
ATOM 669 N N . ARG A 1 82 ? 16.154 -4.527 -3.698 1.00 85.31 82 ARG A N 1
ATOM 670 C CA . ARG A 1 82 ? 16.283 -5.987 -3.787 1.00 85.31 82 ARG A CA 1
ATOM 671 C C . ARG A 1 82 ? 16.590 -6.415 -5.222 1.00 85.31 82 ARG A C 1
ATOM 673 O O . ARG A 1 82 ? 17.578 -7.124 -5.404 1.00 85.31 82 ARG A O 1
ATOM 680 N N . ARG A 1 83 ? 15.828 -5.915 -6.203 1.00 84.06 83 ARG A N 1
ATOM 681 C CA . ARG A 1 83 ? 16.032 -6.171 -7.642 1.00 84.06 83 ARG A CA 1
ATOM 682 C C . ARG A 1 83 ? 17.401 -5.684 -8.128 1.00 84.06 83 ARG A C 1
ATOM 684 O O . ARG A 1 83 ? 18.093 -6.400 -8.832 1.00 84.06 83 ARG A O 1
ATOM 691 N N . THR A 1 84 ? 17.856 -4.504 -7.698 1.00 81.12 84 THR A N 1
ATOM 692 C CA . THR A 1 84 ? 19.190 -4.002 -8.088 1.00 81.12 84 THR A CA 1
ATOM 693 C C . THR A 1 84 ? 20.341 -4.808 -7.474 1.00 81.12 84 THR A C 1
ATOM 695 O O . THR A 1 84 ? 21.396 -4.932 -8.087 1.00 81.12 84 THR A O 1
ATOM 698 N N . ARG A 1 85 ? 20.180 -5.335 -6.251 1.00 81.12 85 ARG A N 1
ATOM 699 C CA . ARG A 1 85 ? 21.231 -6.111 -5.559 1.00 81.12 85 ARG A CA 1
ATOM 700 C C . ARG A 1 85 ? 21.289 -7.582 -5.972 1.00 81.12 85 ARG A C 1
ATOM 702 O O . ARG A 1 85 ? 22.316 -8.208 -5.742 1.00 81.12 85 ARG A O 1
ATOM 709 N N . HIS A 1 86 ? 20.217 -8.108 -6.554 1.00 69.00 86 HIS A N 1
ATOM 710 C CA . HIS A 1 86 ? 20.151 -9.455 -7.114 1.00 69.00 86 HIS A CA 1
ATOM 711 C C . HIS A 1 86 ? 19.676 -9.328 -8.563 1.00 69.00 86 HIS A C 1
ATOM 713 O O . HIS A 1 86 ? 18.476 -9.470 -8.805 1.00 69.00 86 HIS A O 1
ATOM 719 N N . PRO A 1 87 ? 20.575 -9.013 -9.518 1.00 64.69 87 PRO A N 1
ATOM 720 C CA . PRO A 1 87 ? 20.242 -9.162 -10.928 1.00 64.69 87 PRO A CA 1
ATOM 721 C C . PRO A 1 87 ? 19.723 -10.586 -11.121 1.00 64.69 87 PRO A C 1
ATOM 723 O O . PRO A 1 87 ? 20.334 -11.512 -10.586 1.00 64.69 87 PRO A O 1
ATOM 726 N N . GLU A 1 88 ? 18.593 -10.753 -11.809 1.00 61.78 88 GLU A N 1
ATOM 727 C CA . GLU A 1 88 ? 18.048 -12.081 -12.089 1.00 61.78 88 GLU A CA 1
ATOM 728 C C . GLU A 1 88 ? 19.127 -12.917 -12.776 1.00 61.78 88 GLU A C 1
ATOM 730 O O . GLU A 1 88 ? 19.499 -12.684 -13.926 1.00 61.78 88 GLU A O 1
ATOM 735 N N . THR A 1 89 ? 19.690 -13.866 -12.034 1.00 58.44 89 THR A N 1
ATOM 736 C CA . THR A 1 89 ? 20.532 -14.901 -12.606 1.00 58.44 89 THR A CA 1
ATOM 737 C C . THR A 1 89 ? 19.586 -15.8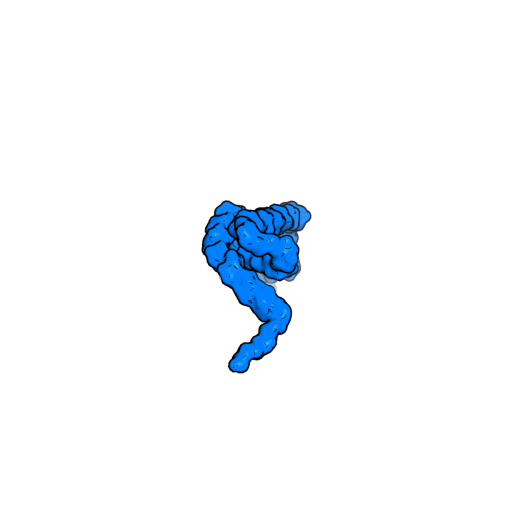35 -13.330 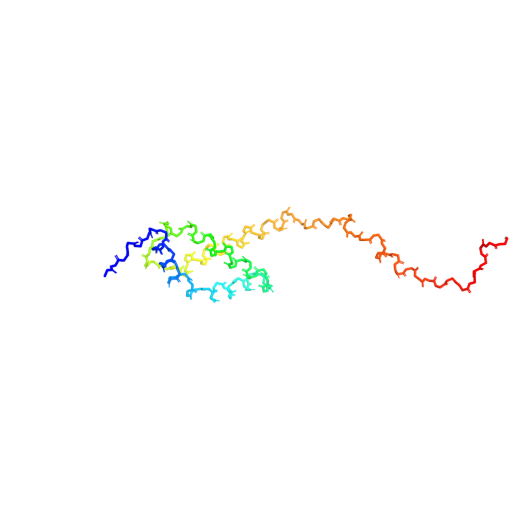1.00 58.44 89 THR A C 1
ATOM 739 O O . THR A 1 89 ? 18.818 -16.551 -12.687 1.00 58.44 89 THR A O 1
ATOM 742 N N . VAL A 1 90 ? 19.602 -15.783 -14.659 1.00 63.44 90 VAL A N 1
ATOM 743 C CA . VAL A 1 90 ? 18.938 -16.796 -15.476 1.00 63.44 90 VAL A CA 1
ATOM 744 C C . VAL A 1 90 ? 19.599 -18.128 -15.145 1.00 63.44 90 VAL A C 1
ATOM 746 O O . VAL A 1 90 ? 20.817 -18.266 -15.270 1.00 63.44 90 VAL A O 1
ATOM 749 N N . ASP A 1 91 ? 18.796 -19.074 -14.672 1.00 59.22 91 ASP A N 1
ATOM 750 C CA . ASP A 1 91 ? 19.236 -20.444 -14.481 1.00 59.22 91 ASP A CA 1
ATOM 751 C C . ASP A 1 91 ? 19.488 -21.058 -15.861 1.00 59.22 91 ASP A C 1
ATOM 753 O O . ASP A 1 91 ? 18.561 -21.268 -16.645 1.00 59.22 91 ASP A O 1
ATOM 757 N N . VAL A 1 92 ? 20.761 -21.279 -16.183 1.00 60.72 92 VAL A N 1
ATOM 758 C CA . VAL A 1 92 ? 21.177 -21.851 -17.468 1.00 60.72 92 VAL A CA 1
ATOM 759 C C . VAL A 1 92 ? 20.644 -23.283 -17.610 1.00 60.72 92 VAL A C 1
ATOM 761 O O . VAL A 1 92 ? 20.408 -23.723 -18.732 1.00 60.72 92 VAL A O 1
ATOM 764 N N . ASP A 1 93 ? 20.346 -23.966 -16.497 1.00 63.94 93 ASP A N 1
ATOM 765 C CA . ASP A 1 93 ? 19.788 -25.322 -16.489 1.00 63.94 93 ASP A CA 1
ATOM 766 C C . ASP A 1 93 ? 18.280 -25.356 -16.826 1.00 63.94 93 ASP A C 1
ATOM 768 O O . ASP A 1 93 ? 17.741 -26.416 -17.146 1.00 63.94 93 ASP A O 1
ATOM 772 N N . ALA A 1 94 ? 17.591 -24.204 -16.805 1.00 60.84 94 ALA A N 1
ATOM 773 C CA . ALA A 1 94 ? 16.190 -24.066 -17.222 1.00 60.84 94 ALA A CA 1
ATOM 774 C C . ALA A 1 94 ? 16.024 -23.784 -18.729 1.00 60.84 94 ALA A C 1
ATOM 776 O O . ALA A 1 94 ? 14.901 -23.765 -19.239 1.00 60.84 94 ALA A O 1
ATOM 777 N N . ILE A 1 95 ? 17.125 -23.559 -19.452 1.00 58.97 95 ILE A N 1
ATOM 778 C CA . ILE A 1 95 ? 17.117 -23.457 -20.911 1.00 58.97 95 ILE A CA 1
ATOM 779 C C . ILE A 1 95 ? 17.042 -24.883 -21.457 1.00 58.97 95 ILE A C 1
ATOM 781 O O . ILE A 1 95 ? 18.000 -25.645 -21.337 1.00 58.97 95 ILE A O 1
ATOM 785 N N . GLU A 1 96 ? 15.909 -25.264 -22.058 1.00 62.34 96 GLU A N 1
ATOM 786 C CA . GLU A 1 96 ? 15.801 -26.574 -22.703 1.00 62.34 96 GLU A CA 1
ATOM 787 C C . GLU A 1 96 ? 16.910 -26.721 -23.766 1.00 62.34 96 GLU A C 1
ATOM 789 O O . GLU A 1 96 ? 16.963 -25.911 -24.699 1.00 62.34 96 GLU A O 1
ATOM 794 N N . PRO A 1 97 ? 17.772 -27.758 -23.684 1.00 58.12 97 PRO A N 1
ATOM 795 C CA . PRO A 1 97 ? 18.922 -27.921 -24.577 1.00 58.12 97 PRO A CA 1
ATOM 796 C C . PRO A 1 97 ? 18.558 -27.885 -26.065 1.00 58.12 97 PRO A C 1
ATOM 798 O O . PRO A 1 97 ? 19.372 -27.497 -26.898 1.00 58.12 97 PRO A O 1
ATOM 801 N N . TYR A 1 98 ? 17.324 -28.264 -26.404 1.00 57.56 98 TYR A N 1
ATOM 802 C CA . TYR A 1 98 ? 16.832 -28.368 -27.775 1.00 57.56 98 TYR A CA 1
ATOM 803 C C . TYR A 1 98 ? 16.383 -27.042 -28.398 1.00 57.56 98 TYR A C 1
ATOM 805 O O . TYR A 1 98 ? 16.277 -26.975 -29.621 1.00 57.56 98 TYR A O 1
ATOM 813 N N . ALA A 1 99 ? 16.171 -25.978 -27.614 1.00 59.59 99 ALA A N 1
ATOM 814 C CA . ALA A 1 99 ? 15.792 -24.678 -28.171 1.00 59.59 99 ALA A CA 1
ATOM 815 C C . ALA A 1 99 ? 16.899 -24.106 -29.077 1.00 59.59 99 ALA A C 1
ATOM 817 O O . ALA A 1 99 ? 16.607 -23.524 -30.119 1.00 59.59 99 ALA A O 1
ATOM 818 N N . VAL A 1 100 ? 18.167 -24.365 -28.733 1.00 56.34 100 VAL A N 1
ATOM 819 C CA . VAL A 1 100 ? 19.344 -23.896 -29.485 1.00 56.34 100 VAL A CA 1
ATOM 820 C C . VAL A 1 100 ? 19.565 -24.696 -30.778 1.00 56.34 100 VAL A C 1
ATOM 822 O O . VAL A 1 100 ? 20.055 -24.154 -31.762 1.00 56.34 100 VAL A O 1
ATOM 825 N N . PHE A 1 101 ? 19.169 -25.973 -30.819 1.00 50.78 101 PHE A N 1
ATOM 826 C CA . PHE A 1 101 ? 19.363 -26.834 -31.995 1.00 50.78 101 PHE A CA 1
ATOM 827 C C . PHE A 1 101 ? 18.296 -26.661 -33.084 1.00 50.78 101 PHE A C 1
ATOM 829 O O . PHE A 1 101 ? 18.511 -27.111 -34.205 1.00 50.78 101 PHE A O 1
ATOM 836 N N . SER A 1 102 ? 17.169 -26.003 -32.792 1.00 54.19 102 SER A N 1
ATOM 837 C CA . SER A 1 102 ? 16.115 -25.780 -33.796 1.00 54.19 102 SER A CA 1
ATOM 838 C C . SER A 1 102 ? 16.514 -24.799 -34.907 1.00 54.19 102 SER A C 1
ATOM 840 O O . SER A 1 102 ? 15.952 -24.859 -35.997 1.00 54.19 102 SER A O 1
ATOM 842 N N . GLU A 1 103 ? 17.515 -23.944 -34.665 1.00 51.19 103 GLU A N 1
ATOM 843 C CA . GLU A 1 103 ? 18.052 -23.007 -35.663 1.00 51.19 103 GLU A CA 1
ATOM 844 C C . GLU A 1 103 ? 19.108 -23.630 -36.590 1.00 51.19 103 GLU A C 1
ATOM 846 O O . GLU A 1 103 ? 19.432 -23.035 -37.613 1.00 51.19 103 GLU A O 1
ATOM 851 N N . VAL A 1 104 ? 19.607 -24.838 -36.300 1.00 55.81 104 VAL A N 1
ATOM 852 C CA . VAL A 1 104 ? 20.541 -25.561 -37.183 1.00 55.81 104 VAL A CA 1
ATOM 853 C C . VAL A 1 104 ? 19.783 -26.650 -37.934 1.00 55.81 104 VAL A C 1
ATOM 855 O O . VAL A 1 104 ? 20.044 -27.842 -37.793 1.00 55.81 104 VAL A O 1
ATOM 858 N N . GLN A 1 105 ? 18.804 -26.234 -38.730 1.00 53.22 105 GLN A N 1
ATOM 859 C CA . GLN A 1 105 ? 18.252 -27.068 -39.792 1.00 53.22 105 GLN A CA 1
ATOM 860 C C . GLN A 1 105 ? 18.789 -26.561 -41.133 1.00 53.22 105 GLN A C 1
ATOM 862 O O . GLN A 1 105 ? 18.033 -26.185 -42.023 1.00 53.22 105 GLN A O 1
ATOM 867 N N . ASP A 1 106 ? 20.119 -26.526 -41.259 1.00 54.50 106 ASP A N 1
ATOM 868 C CA . ASP A 1 106 ? 20.739 -26.507 -42.578 1.00 54.50 106 ASP A CA 1
ATOM 869 C C . ASP A 1 106 ? 20.499 -27.889 -43.190 1.00 54.50 106 ASP A C 1
ATOM 871 O O . ASP A 1 106 ? 20.945 -28.915 -42.674 1.00 54.50 106 ASP A O 1
ATOM 875 N N . GLU A 1 107 ? 19.680 -27.896 -44.236 1.00 56.31 107 GLU A N 1
ATOM 876 C CA . GLU A 1 107 ? 19.259 -29.065 -44.993 1.00 56.31 107 GLU A CA 1
ATOM 877 C C . GLU A 1 107 ? 20.468 -29.928 -45.378 1.00 56.31 107 GLU A C 1
ATOM 879 O O . GLU A 1 107 ? 21.345 -29.467 -46.105 1.00 56.31 107 GLU A O 1
ATOM 884 N N . ASP A 1 108 ? 20.513 -31.184 -44.926 1.00 55.25 108 ASP A N 1
ATOM 885 C CA . ASP A 1 108 ? 21.434 -32.176 -45.486 1.00 55.25 108 ASP A CA 1
ATOM 886 C C . ASP A 1 108 ? 20.786 -32.764 -46.753 1.00 55.25 108 ASP A C 1
ATOM 888 O O . ASP A 1 108 ? 19.832 -33.545 -46.642 1.00 55.25 108 ASP A O 1
ATOM 892 N N . PRO A 1 109 ? 21.209 -32.383 -47.976 1.00 57.00 109 PRO A N 1
ATOM 893 C CA . PRO A 1 109 ? 20.450 -32.713 -49.173 1.00 57.00 109 PRO A CA 1
ATOM 894 C C . PRO A 1 109 ? 20.653 -34.159 -49.633 1.00 57.00 109 PRO A C 1
ATOM 896 O O . PRO A 1 109 ? 19.944 -34.592 -50.541 1.00 57.00 109 PRO A O 1
ATOM 899 N N . GLN A 1 110 ? 21.617 -34.917 -49.094 1.00 59.34 110 GLN A N 1
ATOM 900 C CA . GLN A 1 110 ? 21.932 -36.258 -49.601 1.00 59.34 110 GLN A CA 1
ATOM 901 C C . GLN A 1 110 ? 22.420 -37.189 -48.486 1.00 59.34 110 GLN A C 1
ATOM 903 O O . GLN A 1 110 ? 23.597 -37.205 -48.141 1.00 59.34 110 GLN A O 1
ATOM 908 N N . GLY A 1 111 ? 21.506 -38.020 -47.971 1.00 56.06 111 GLY A N 1
ATOM 909 C CA . GLY A 1 111 ? 21.775 -39.063 -46.977 1.00 56.06 111 GLY A CA 1
ATOM 910 C C . GLY A 1 111 ? 22.729 -40.152 -47.478 1.00 56.06 111 GLY A C 1
ATOM 911 O O . GLY A 1 111 ? 22.297 -41.236 -47.861 1.00 56.06 111 GLY A O 1
ATOM 912 N N . ALA A 1 112 ? 24.027 -39.865 -47.446 1.00 57.47 112 ALA A N 1
ATOM 913 C CA . ALA A 1 112 ? 25.101 -40.733 -47.922 1.00 57.47 112 ALA A CA 1
ATOM 914 C C . ALA A 1 112 ? 26.142 -41.021 -46.823 1.00 57.47 112 ALA A C 1
ATOM 916 O O . ALA A 1 112 ? 27.342 -40.964 -47.073 1.00 57.47 112 ALA A O 1
ATOM 917 N N . PHE A 1 113 ? 25.699 -41.294 -45.589 1.00 54.56 113 PHE A N 1
ATOM 918 C CA . PHE A 1 113 ? 26.618 -41.529 -44.463 1.00 54.56 113 PHE A CA 1
ATOM 919 C C . PHE A 1 113 ? 26.801 -43.005 -44.063 1.00 54.56 113 PHE A C 1
ATOM 921 O O . PHE A 1 113 ? 27.636 -43.303 -43.216 1.00 54.56 113 PHE A O 1
ATOM 928 N N . PHE A 1 114 ? 26.072 -43.946 -44.665 1.00 49.19 114 PHE A N 1
ATOM 929 C CA . PHE A 1 114 ? 26.313 -45.378 -44.448 1.00 49.19 114 PHE A CA 1
ATOM 930 C C . PHE A 1 114 ? 26.294 -46.137 -45.780 1.00 49.19 114 PHE A C 1
ATOM 932 O O . PHE A 1 114 ? 25.255 -46.660 -46.178 1.00 49.19 114 PHE A O 1
ATOM 939 N N . ASP A 1 115 ? 27.454 -46.177 -46.436 1.00 46.78 115 ASP A N 1
ATOM 940 C CA . ASP A 1 115 ? 27.908 -47.259 -47.325 1.00 46.78 115 ASP A CA 1
ATOM 941 C C . ASP A 1 115 ? 29.368 -47.587 -46.961 1.00 46.78 115 ASP A C 1
ATOM 943 O O . ASP A 1 115 ? 30.153 -46.622 -46.780 1.00 46.78 115 ASP A O 1
#